Protein AF-A0A259PQR1-F1 (afdb_monomer)

Solvent-accessible surface area (backbone atoms only — not comparable to full-atom values): 5470 Å² total; per-residue (Å²): 135,54,72,65,56,55,50,52,53,53,51,50,50,53,53,28,49,75,69,72,53,68,75,67,84,82,83,65,57,72,68,52,54,56,50,50,52,55,50,50,52,51,51,54,55,48,30,62,76,67,74,38,51,76,69,54,43,47,62,59,25,44,72,70,69,37,69,68,26,51,53,50,47,54,53,53,51,53,50,48,56,50,49,55,52,48,37,57,72,70,61,71,64,131

Sequence (94 aa):
LSVTDLGLLFGALVAASWKGKACPDVKLPPRSWAASIAAGLLLGYSSRLAFGCNVGAYFSGIATGSLHGWVWFACAFAGSLLGVRLRRRLGMAD

Radius of gyration: 16.14 Å; Cα contacts (8 Å, |Δi|>4): 29; chains: 1; bounding box: 34×31×37 Å

Foldseek 3Di:
DDPVVVVVVVVVCVVCVVVVNNDDPPPDDVLVVVVVVVVVVVQVVVCVVVVHHPVCLCVPQVVVVHPVSVVVVVVVVVVVVVVVVVCVVSVVDD

Structure (mmCIF, N/CA/C/O backbone):
data_AF-A0A259PQR1-F1
#
_entry.id   AF-A0A259PQR1-F1
#
loop_
_atom_site.group_PDB
_atom_site.id
_atom_site.type_symbol
_atom_site.label_atom_id
_atom_site.label_alt_id
_atom_site.label_comp_id
_atom_site.label_asym_id
_atom_site.label_entity_id
_atom_site.label_seq_id
_atom_site.pdbx_PDB_ins_code
_atom_site.Cartn_x
_atom_site.Cartn_y
_atom_site.Cartn_z
_atom_site.occupancy
_atom_site.B_iso_or_equiv
_atom_site.auth_seq_id
_atom_site.auth_comp_id
_atom_site.auth_asym_id
_atom_site.auth_atom_id
_atom_site.pdbx_PDB_model_num
ATOM 1 N N . LEU A 1 1 ? 14.185 0.822 8.950 1.00 55.03 1 LEU A N 1
ATOM 2 C CA . LEU A 1 1 ? 13.046 1.702 9.280 1.00 55.03 1 LEU A CA 1
ATOM 3 C C . LEU A 1 1 ? 13.394 3.067 8.707 1.00 55.03 1 LEU A C 1
ATOM 5 O O . LEU A 1 1 ? 14.300 3.707 9.225 1.00 55.03 1 LEU A O 1
ATOM 9 N N . SER A 1 2 ? 12.883 3.375 7.517 1.00 77.94 2 SER A N 1
ATOM 10 C CA . SER A 1 2 ? 13.444 4.423 6.656 1.00 77.94 2 SER A CA 1
ATOM 11 C C . SER A 1 2 ? 13.010 5.813 7.131 1.00 77.94 2 SER A C 1
ATOM 13 O O . SER A 1 2 ? 11.906 5.970 7.647 1.00 77.94 2 SER A O 1
ATOM 15 N N . VAL A 1 3 ? 13.837 6.842 6.923 1.00 85.44 3 VAL A N 1
ATOM 16 C CA . VAL A 1 3 ? 13.487 8.255 7.195 1.00 85.44 3 VAL A CA 1
ATOM 17 C C . VAL A 1 3 ? 12.176 8.649 6.496 1.00 85.44 3 VAL A C 1
ATOM 19 O O . VAL A 1 3 ? 11.396 9.436 7.025 1.00 85.44 3 VAL A O 1
ATOM 22 N N . THR A 1 4 ? 11.886 8.037 5.345 1.00 84.38 4 THR A N 1
ATOM 23 C CA . THR A 1 4 ? 10.616 8.190 4.626 1.00 84.38 4 THR A CA 1
ATOM 24 C C . THR A 1 4 ? 9.404 7.674 5.399 1.00 84.38 4 THR A C 1
ATOM 26 O O . THR A 1 4 ? 8.361 8.316 5.349 1.00 84.38 4 THR A O 1
ATOM 29 N N . ASP A 1 5 ? 9.520 6.567 6.139 1.00 84.38 5 ASP A N 1
ATOM 30 C CA . ASP A 1 5 ? 8.409 6.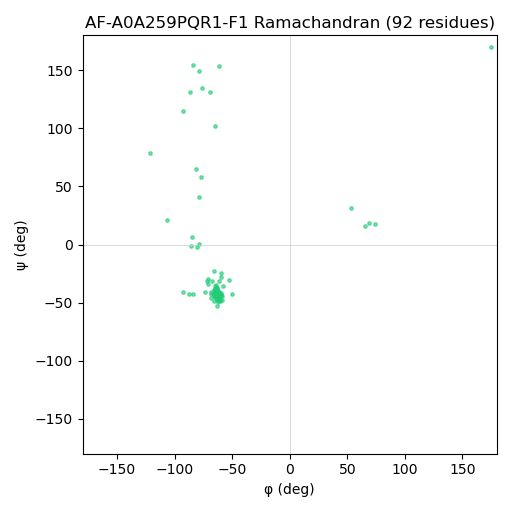031 6.939 1.00 84.38 5 ASP A CA 1
ATOM 31 C C . ASP A 1 5 ? 8.092 6.967 8.113 1.00 84.38 5 ASP A C 1
ATOM 33 O O . ASP A 1 5 ? 6.928 7.274 8.368 1.00 84.38 5 ASP A O 1
ATOM 37 N N . LEU A 1 6 ? 9.132 7.479 8.786 1.00 88.25 6 LEU A N 1
ATOM 38 C CA . LEU A 1 6 ? 8.988 8.466 9.863 1.00 88.25 6 LEU A CA 1
ATOM 39 C C . LEU A 1 6 ? 8.388 9.778 9.348 1.00 88.25 6 LEU A C 1
ATOM 41 O O . LEU A 1 6 ? 7.480 10.324 9.973 1.00 88.25 6 LEU A O 1
ATOM 45 N N . GLY A 1 7 ? 8.851 10.254 8.190 1.00 88.31 7 GLY A N 1
ATOM 46 C CA . GLY A 1 7 ? 8.302 11.439 7.534 1.00 88.31 7 GLY A CA 1
ATOM 47 C C . GLY A 1 7 ? 6.829 11.272 7.152 1.00 88.31 7 GLY A C 1
ATOM 48 O O . GLY A 1 7 ? 6.034 12.181 7.384 1.00 88.31 7 GLY A O 1
ATOM 49 N N . LEU A 1 8 ? 6.440 10.101 6.633 1.00 88.00 8 LEU A N 1
ATOM 50 C CA . LEU A 1 8 ? 5.050 9.800 6.281 1.00 88.00 8 LEU A CA 1
ATOM 51 C C . LEU A 1 8 ? 4.151 9.757 7.525 1.00 88.00 8 LEU A C 1
ATOM 53 O O . LEU A 1 8 ? 3.064 10.334 7.516 1.00 88.00 8 LEU A O 1
ATOM 57 N N . LEU A 1 9 ? 4.619 9.118 8.603 1.00 88.62 9 LEU A N 1
ATOM 58 C CA . LEU A 1 9 ? 3.883 9.021 9.863 1.00 88.62 9 LEU A CA 1
ATOM 59 C C . LEU A 1 9 ? 3.676 10.406 10.492 1.00 88.62 9 LEU A C 1
ATOM 61 O O . LEU A 1 9 ? 2.559 10.762 10.867 1.00 88.62 9 LEU A O 1
ATOM 65 N N . PHE A 1 10 ? 4.744 11.207 10.560 1.00 90.00 10 PHE A N 1
ATOM 66 C CA . PHE A 1 10 ? 4.707 12.557 11.116 1.00 90.00 10 PHE A CA 1
ATOM 67 C C . PHE A 1 10 ? 3.830 13.494 10.277 1.00 90.00 10 PHE A C 1
ATOM 69 O O . PHE A 1 10 ? 2.985 14.205 10.818 1.00 90.00 10 PHE A O 1
ATOM 76 N N . GLY A 1 11 ? 3.957 13.448 8.948 1.00 88.00 11 GLY A N 1
ATOM 77 C CA . GLY A 1 11 ? 3.123 14.235 8.040 1.00 88.00 11 GLY A CA 1
ATOM 78 C C . GLY A 1 11 ? 1.635 13.890 8.152 1.00 88.00 11 GLY A C 1
ATOM 79 O O . GLY A 1 11 ? 0.797 14.791 8.210 1.00 88.00 11 GLY A O 1
ATOM 80 N N . ALA A 1 12 ? 1.298 12.600 8.256 1.00 87.44 12 ALA A N 1
ATOM 81 C CA . ALA A 1 12 ? -0.079 12.155 8.464 1.00 87.44 12 ALA A CA 1
ATOM 82 C C . ALA A 1 12 ? -0.651 12.655 9.802 1.00 87.44 12 ALA A C 1
ATOM 84 O O . ALA A 1 12 ? -1.788 13.128 9.840 1.00 87.44 12 ALA A O 1
ATOM 85 N N . LEU A 1 13 ? 0.146 12.616 10.875 1.00 86.44 13 LEU A N 1
ATOM 86 C CA . LEU A 1 13 ? -0.216 13.149 12.192 1.00 86.44 13 LEU A CA 1
ATOM 87 C C . LEU A 1 13 ? -0.500 14.654 12.151 1.00 86.44 13 LEU A C 1
ATOM 89 O O . LEU A 1 13 ? -1.533 15.096 12.657 1.00 86.44 13 LEU A O 1
ATOM 93 N N . VAL A 1 14 ? 0.373 15.442 11.517 1.00 89.62 14 VAL A N 1
ATOM 94 C CA . VAL A 1 14 ? 0.190 16.896 11.378 1.00 89.62 14 VAL A CA 1
ATOM 95 C C . VAL A 1 14 ? -1.072 17.207 10.568 1.00 89.62 14 VAL A C 1
ATOM 97 O O . VAL A 1 14 ? -1.896 18.018 10.993 1.00 89.62 14 VAL A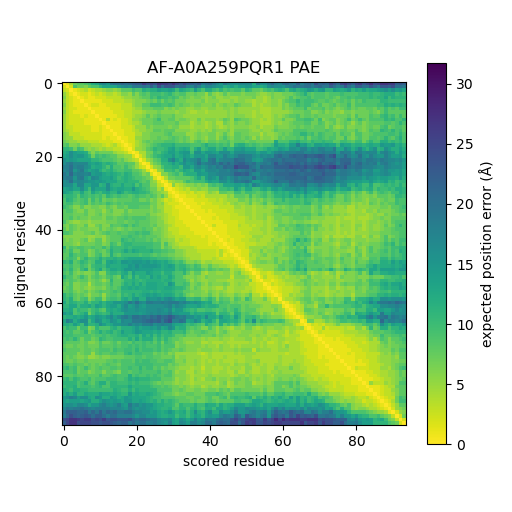 O 1
ATOM 100 N N . ALA A 1 15 ? -1.281 16.519 9.442 1.00 87.69 15 ALA A N 1
ATOM 101 C CA . ALA A 1 15 ? -2.464 16.708 8.604 1.00 87.69 15 ALA A CA 1
ATOM 102 C C . ALA A 1 15 ? -3.770 16.331 9.330 1.00 87.69 15 ALA A C 1
ATOM 104 O O . ALA A 1 15 ? -4.763 17.059 9.249 1.00 87.69 15 ALA A O 1
ATOM 105 N N . ALA A 1 16 ? -3.772 15.219 10.072 1.00 84.44 16 ALA A N 1
ATOM 106 C CA . ALA A 1 16 ? -4.920 14.783 10.866 1.00 84.44 16 ALA A CA 1
ATOM 107 C C . ALA A 1 16 ? -5.233 15.755 12.015 1.00 84.44 16 ALA A C 1
ATOM 109 O O . ALA A 1 16 ? -6.406 16.048 12.268 1.00 84.44 16 ALA A O 1
ATOM 110 N N . SER A 1 17 ? -4.194 16.296 12.658 1.00 83.50 17 SER A N 1
ATOM 111 C CA . SER A 1 17 ? -4.311 17.313 13.710 1.00 83.50 17 SER A CA 1
ATOM 112 C C . SER A 1 17 ? -4.904 18.611 13.167 1.00 83.50 17 SER A C 1
ATOM 114 O O . SER A 1 17 ? -5.821 19.164 13.769 1.00 83.50 17 SER A O 1
ATOM 116 N N . TRP A 1 18 ? -4.481 19.050 11.978 1.00 86.81 18 TRP A N 1
ATOM 117 C CA . TRP A 1 18 ? -5.018 20.260 11.351 1.00 86.81 18 TRP A CA 1
ATOM 118 C C . TRP A 1 18 ? -6.489 20.113 10.932 1.00 86.81 18 TRP A C 1
ATOM 120 O O . TRP A 1 18 ? -7.262 21.067 10.988 1.00 86.81 18 TRP A O 1
ATOM 130 N N . LYS A 1 19 ? -6.913 18.900 10.557 1.00 80.38 19 LYS A N 1
ATOM 131 C CA . LYS A 1 19 ? -8.319 18.577 10.268 1.00 80.38 19 LYS A CA 1
ATOM 132 C C . LYS A 1 19 ? -9.170 18.310 11.517 1.00 80.38 19 LYS A C 1
ATOM 134 O O . LYS A 1 19 ? -10.357 18.036 11.359 1.00 80.38 19 LYS A O 1
ATOM 139 N N . GLY A 1 20 ? -8.593 18.338 12.723 1.00 70.75 20 GLY A N 1
ATOM 140 C CA . GLY A 1 20 ? -9.298 18.020 13.972 1.00 70.75 20 GLY A CA 1
ATOM 141 C C . GLY A 1 20 ? -9.770 16.563 14.072 1.00 70.75 20 GLY A C 1
ATOM 142 O O . GLY A 1 20 ? -10.613 16.247 14.903 1.00 70.75 20 GLY A O 1
ATOM 143 N N . LYS A 1 21 ? -9.245 15.666 13.223 1.00 66.81 21 LYS A N 1
ATOM 144 C CA . LYS A 1 21 ? -9.593 14.232 13.171 1.00 66.81 21 LYS A CA 1
ATOM 145 C C . LYS A 1 21 ? -8.484 13.342 13.734 1.00 66.81 21 LYS A C 1
ATOM 147 O O . LYS A 1 21 ? -8.425 12.164 13.402 1.00 66.81 21 LYS A O 1
ATOM 152 N N . ALA A 1 22 ? -7.589 13.897 14.553 1.00 61.62 22 ALA A N 1
ATOM 153 C CA . ALA A 1 22 ? -6.482 13.152 15.157 1.00 61.62 22 ALA A CA 1
ATOM 154 C C . ALA A 1 22 ? -6.958 11.979 16.038 1.00 61.62 22 ALA A C 1
ATOM 156 O O . ALA A 1 22 ? -6.239 10.994 16.174 1.00 61.62 22 ALA A O 1
ATOM 157 N N . CYS A 1 23 ? -8.186 12.054 16.563 1.00 56.72 23 CYS A N 1
ATOM 158 C CA . CYS A 1 23 ? -8.806 11.012 17.379 1.00 56.72 23 CYS A CA 1
ATOM 159 C C . CYS A 1 23 ? -10.118 10.528 16.730 1.00 56.72 23 CYS A C 1
ATOM 161 O O . CYS A 1 23 ? -11.195 10.969 17.135 1.00 56.72 23 CYS A O 1
ATOM 163 N N . PRO A 1 2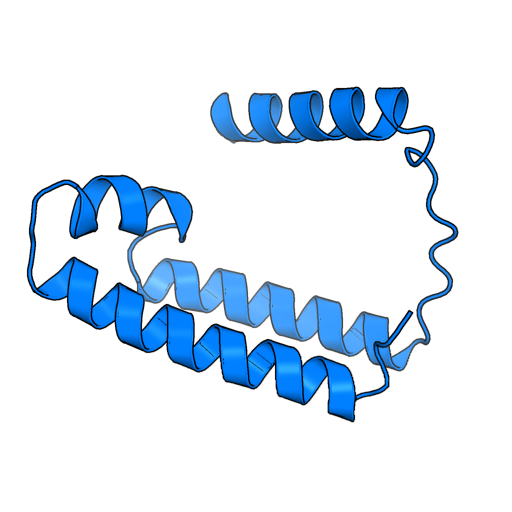4 ? -10.073 9.670 15.696 1.00 64.31 24 PRO A N 1
ATOM 164 C CA . PRO A 1 24 ? -11.273 8.993 15.227 1.00 64.31 24 PRO A CA 1
ATOM 165 C C . PRO A 1 24 ? -11.719 7.978 16.289 1.00 64.31 24 PRO A C 1
ATOM 167 O O . PRO A 1 24 ? -10.908 7.197 16.781 1.00 64.31 24 PRO A O 1
ATOM 170 N N . ASP A 1 25 ? -13.000 7.991 16.658 1.00 55.78 25 ASP A N 1
ATOM 171 C CA . ASP A 1 25 ? -13.601 6.984 17.539 1.00 55.78 25 ASP A CA 1
ATOM 172 C C . ASP A 1 25 ? -13.566 5.636 16.799 1.00 55.78 25 ASP A C 1
ATOM 174 O O . ASP A 1 25 ? -14.323 5.400 15.858 1.00 55.78 25 ASP A O 1
ATOM 178 N N . VAL A 1 26 ? -12.609 4.775 17.157 1.00 60.53 26 VAL A N 1
ATOM 179 C CA . VAL A 1 26 ? -12.318 3.500 16.477 1.00 60.53 26 VAL A CA 1
ATOM 180 C C . VAL A 1 26 ? -13.367 2.448 16.872 1.00 60.53 26 VAL A C 1
ATOM 182 O O . VAL A 1 26 ? -13.048 1.392 17.413 1.00 60.53 26 VAL A O 1
ATOM 185 N N . LYS A 1 27 ? -14.653 2.719 16.621 1.00 57.19 27 LYS A N 1
ATOM 186 C CA . LYS A 1 27 ? -15.751 1.754 16.788 1.00 57.19 27 LYS A CA 1
ATOM 187 C C . LYS A 1 27 ? -15.830 0.828 15.581 1.00 57.19 27 LYS A C 1
ATOM 189 O O . LYS A 1 27 ? -16.802 0.822 14.833 1.00 57.19 27 LYS A O 1
ATOM 194 N N . LEU A 1 28 ? -14.787 0.026 15.383 1.00 62.53 28 LEU A N 1
ATOM 195 C CA . LEU A 1 28 ? -14.827 -1.038 14.387 1.00 62.53 28 LEU A CA 1
ATOM 196 C C . LEU A 1 28 ? -15.423 -2.311 15.003 1.00 62.53 28 LEU A C 1
ATOM 198 O O . LEU A 1 28 ? -14.963 -2.747 16.061 1.00 62.53 28 LEU A O 1
ATOM 202 N N . PRO A 1 29 ? -16.401 -2.961 14.345 1.00 71.94 29 PRO A N 1
ATOM 203 C CA . PRO A 1 29 ? -16.892 -4.253 14.800 1.00 71.94 29 PRO A CA 1
ATOM 204 C C . PRO A 1 29 ? -15.756 -5.295 14.773 1.00 71.94 29 PRO A C 1
ATOM 206 O O . PRO A 1 29 ? -14.834 -5.191 13.959 1.00 71.94 29 PRO A O 1
ATOM 209 N N . PRO A 1 30 ? -15.805 -6.347 15.610 1.00 72.31 30 PRO A N 1
ATOM 210 C CA . PRO A 1 30 ? -14.720 -7.333 15.733 1.00 72.31 30 PRO A CA 1
ATOM 211 C C . PRO A 1 30 ? -14.404 -8.055 14.412 1.00 72.31 30 PRO A C 1
ATOM 213 O O . PRO A 1 30 ? -13.263 -8.433 14.149 1.00 72.31 30 PRO A O 1
ATOM 216 N N . ARG A 1 31 ? -15.399 -8.178 13.523 1.00 71.00 31 ARG A N 1
ATOM 217 C CA . ARG A 1 31 ? -15.223 -8.690 12.154 1.00 71.00 31 ARG A CA 1
ATOM 218 C C . ARG A 1 31 ? -14.301 -7.806 11.313 1.00 71.00 31 ARG A C 1
ATOM 220 O O . ARG A 1 31 ? -13.495 -8.319 10.543 1.00 71.00 31 ARG A O 1
ATOM 227 N N . SER A 1 32 ? -14.383 -6.491 11.495 1.00 72.25 32 SER A N 1
ATOM 228 C CA . SER A 1 32 ? -13.533 -5.533 10.798 1.00 72.25 32 SER A CA 1
ATOM 229 C C . SER A 1 32 ? -12.091 -5.587 11.291 1.00 72.25 32 SER A C 1
ATOM 231 O O . SER A 1 32 ? -11.174 -5.445 10.490 1.00 72.25 32 SER A O 1
ATOM 233 N N . TRP A 1 33 ? -11.866 -5.868 12.576 1.00 79.06 33 TRP A N 1
ATOM 234 C CA . TRP A 1 33 ? -10.522 -6.099 13.114 1.00 79.06 33 TRP A CA 1
ATOM 235 C C . TRP A 1 33 ? -9.851 -7.312 1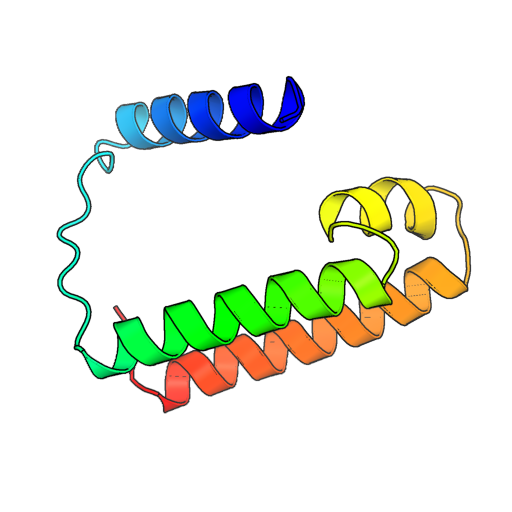2.467 1.00 79.06 33 TRP A C 1
ATOM 237 O O . TRP A 1 33 ? -8.746 -7.196 11.938 1.00 79.06 33 TRP A O 1
ATOM 247 N N . ALA A 1 34 ? -10.552 -8.448 12.417 1.00 81.69 34 ALA A N 1
ATOM 248 C CA . ALA A 1 34 ? -10.049 -9.649 11.752 1.00 81.69 34 ALA A CA 1
ATOM 249 C C . ALA A 1 34 ? -9.775 -9.410 10.255 1.00 81.69 34 ALA A C 1
ATOM 251 O O . ALA A 1 34 ? -8.718 -9.793 9.751 1.00 81.69 34 ALA A O 1
ATOM 252 N N . ALA A 1 35 ? -10.683 -8.713 9.560 1.00 79.94 35 ALA A N 1
ATOM 253 C CA . ALA A 1 35 ? -10.502 -8.350 8.155 1.00 79.94 35 ALA A CA 1
ATOM 254 C C . ALA A 1 35 ? -9.294 -7.421 7.938 1.00 79.94 35 ALA A C 1
ATOM 256 O O . ALA A 1 35 ? -8.551 -7.608 6.979 1.00 79.94 35 ALA A O 1
ATOM 257 N N . SER A 1 36 ? -9.063 -6.458 8.837 1.00 81.44 36 SER A N 1
ATOM 258 C CA . SER A 1 36 ? -7.929 -5.522 8.771 1.00 81.44 36 SER A CA 1
ATOM 259 C C . SER A 1 36 ? -6.589 -6.233 8.947 1.00 81.44 36 SER A C 1
ATOM 261 O O . SER A 1 36 ? -5.651 -5.972 8.198 1.00 81.44 36 SER A O 1
ATOM 263 N N . ILE A 1 37 ? -6.508 -7.165 9.902 1.00 86.00 37 ILE A N 1
ATOM 264 C CA . ILE A 1 37 ? -5.298 -7.961 10.152 1.00 86.00 37 ILE A CA 1
ATOM 265 C C . ILE A 1 37 ? -5.004 -8.866 8.951 1.00 86.00 37 ILE A C 1
ATOM 267 O O . ILE A 1 37 ? -3.884 -8.863 8.438 1.00 86.00 37 ILE A O 1
ATOM 271 N N . ALA A 1 38 ? -6.011 -9.593 8.458 1.00 87.12 38 ALA A N 1
ATOM 272 C CA . ALA A 1 38 ? -5.861 -10.451 7.284 1.00 87.12 38 ALA A CA 1
ATOM 273 C C . ALA A 1 38 ? -5.455 -9.645 6.038 1.00 87.12 38 ALA A C 1
ATOM 275 O O . ALA A 1 38 ? -4.550 -10.046 5.306 1.00 87.12 38 ALA A O 1
ATOM 276 N N . ALA A 1 39 ? -6.073 -8.478 5.826 1.00 83.88 39 ALA A N 1
ATOM 277 C CA . ALA A 1 39 ? -5.722 -7.573 4.737 1.00 83.88 39 ALA A CA 1
ATOM 278 C C . ALA A 1 39 ? -4.285 -7.047 4.864 1.00 83.88 39 ALA A C 1
ATOM 280 O O . ALA A 1 39 ? -3.569 -7.018 3.867 1.00 83.88 39 ALA A O 1
ATOM 281 N N . GLY A 1 40 ? -3.838 -6.679 6.070 1.00 84.75 40 GLY A N 1
ATOM 282 C CA . GLY A 1 40 ? -2.468 -6.228 6.325 1.00 84.75 40 GLY A CA 1
ATOM 283 C C . GLY A 1 40 ? -1.420 -7.307 6.042 1.00 84.75 40 GLY A C 1
ATOM 284 O O . GLY A 1 40 ? -0.408 -7.026 5.401 1.00 84.75 40 GLY A O 1
ATOM 285 N N . LEU A 1 41 ? -1.685 -8.555 6.439 1.00 88.56 41 LEU A N 1
ATOM 286 C CA . LEU A 1 41 ? -0.806 -9.693 6.145 1.00 88.56 41 LEU A CA 1
ATOM 287 C C . LEU A 1 41 ? -0.725 -9.981 4.641 1.00 88.56 41 LEU A C 1
ATOM 289 O O . LEU A 1 41 ? 0.372 -10.140 4.105 1.00 88.56 41 LEU A O 1
ATOM 293 N N . LEU A 1 42 ? -1.867 -9.989 3.947 1.00 86.19 42 LEU A N 1
ATOM 294 C CA . LEU A 1 42 ? -1.921 -10.146 2.490 1.00 86.19 42 LEU A CA 1
ATOM 295 C C . LEU A 1 42 ? -1.190 -9.005 1.767 1.00 86.19 42 LEU A C 1
ATOM 297 O O . LEU A 1 42 ? -0.442 -9.253 0.820 1.00 86.19 42 LEU A O 1
ATOM 301 N N . LEU A 1 43 ? -1.355 -7.760 2.228 1.00 83.75 43 LEU A N 1
ATOM 302 C CA . LEU A 1 43 ? -0.665 -6.591 1.678 1.00 83.75 43 LEU A CA 1
ATOM 303 C C . LEU A 1 43 ? 0.856 -6.715 1.854 1.00 83.75 43 LEU A C 1
ATOM 305 O O . LEU A 1 43 ? 1.606 -6.534 0.898 1.00 83.75 43 LEU A O 1
ATOM 309 N N . GLY A 1 44 ? 1.311 -7.091 3.051 1.00 83.38 44 GLY A N 1
ATOM 310 C CA . GLY A 1 44 ? 2.727 -7.325 3.329 1.00 83.38 44 GLY A CA 1
ATOM 311 C C . GLY A 1 44 ? 3.307 -8.436 2.452 1.00 83.38 44 GLY A C 1
ATOM 312 O O . GLY A 1 44 ? 4.324 -8.233 1.789 1.00 83.38 44 GLY A O 1
ATOM 313 N N . TYR A 1 45 ? 2.627 -9.580 2.371 1.00 85.25 45 TYR A N 1
ATOM 314 C CA . TYR A 1 45 ? 3.064 -10.709 1.548 1.00 85.25 45 TYR A CA 1
ATOM 315 C C . TYR A 1 45 ? 3.136 -10.350 0.055 1.00 85.25 45 TYR A C 1
ATOM 317 O O . TYR A 1 45 ? 4.156 -10.577 -0.599 1.00 85.25 45 TYR A O 1
ATOM 325 N N . SER A 1 46 ? 2.091 -9.708 -0.473 1.00 79.62 46 SER A N 1
ATOM 326 C CA . SER A 1 46 ? 2.041 -9.273 -1.874 1.00 79.62 46 SER A CA 1
ATOM 327 C C . SER A 1 46 ? 3.107 -8.225 -2.219 1.00 79.62 46 SER A C 1
ATOM 329 O O . SER A 1 46 ? 3.683 -8.295 -3.302 1.00 79.62 46 SER A O 1
ATOM 331 N N . SER A 1 47 ? 3.454 -7.318 -1.295 1.00 79.38 47 SER A N 1
ATOM 332 C CA . SER A 1 47 ? 4.531 -6.335 -1.510 1.00 79.38 47 SER A CA 1
ATOM 333 C C . SER A 1 47 ? 5.898 -6.990 -1.736 1.00 79.38 47 SER A C 1
ATOM 335 O O . SER A 1 47 ? 6.720 -6.493 -2.508 1.00 79.38 47 SER A O 1
ATOM 337 N N . ARG A 1 48 ? 6.133 -8.158 -1.118 1.00 79.94 48 ARG A N 1
ATOM 338 C CA . ARG A 1 48 ? 7.360 -8.928 -1.332 1.00 79.94 48 ARG A CA 1
ATOM 339 C C . ARG A 1 48 ? 7.367 -9.606 -2.700 1.00 79.94 48 ARG A C 1
ATOM 341 O O . ARG A 1 48 ? 8.399 -9.584 -3.362 1.00 79.94 48 ARG A O 1
ATOM 348 N N . LEU A 1 49 ? 6.227 -10.155 -3.127 1.00 78.62 49 LEU A N 1
ATOM 349 C CA . LEU A 1 49 ? 6.061 -10.763 -4.454 1.00 78.62 49 LEU A CA 1
ATOM 350 C C . LEU A 1 49 ? 6.202 -9.740 -5.590 1.00 78.62 49 LEU A C 1
ATOM 352 O O . LEU A 1 49 ? 6.756 -10.060 -6.635 1.00 78.62 49 LEU A O 1
ATOM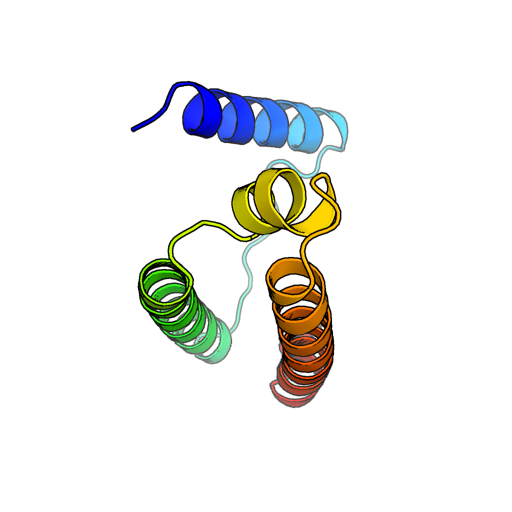 356 N N . ALA A 1 50 ? 5.728 -8.511 -5.380 1.00 73.06 50 ALA A N 1
ATOM 357 C CA . ALA A 1 50 ? 5.796 -7.428 -6.360 1.00 73.06 50 ALA A CA 1
ATOM 358 C C . ALA A 1 50 ? 7.128 -6.647 -6.345 1.00 73.06 50 ALA A C 1
ATOM 360 O O . ALA A 1 50 ? 7.238 -5.637 -7.035 1.00 73.06 50 ALA A O 1
ATOM 361 N N . PHE A 1 51 ? 8.127 -7.083 -5.563 1.00 69.12 51 PHE A N 1
ATOM 362 C CA . PHE A 1 51 ? 9.436 -6.426 -5.419 1.00 69.12 51 PHE A CA 1
ATOM 363 C C . PHE A 1 51 ? 9.371 -4.931 -5.045 1.00 69.12 51 PHE A C 1
ATOM 365 O O . PHE A 1 51 ? 10.254 -4.153 -5.405 1.00 69.12 51 PHE A O 1
ATOM 372 N N . GLY A 1 52 ? 8.354 -4.505 -4.291 1.00 71.88 52 GLY A N 1
ATOM 373 C CA . GLY A 1 52 ? 8.219 -3.103 -3.909 1.00 71.88 52 GLY A CA 1
ATOM 374 C C . GLY A 1 52 ? 6.940 -2.769 -3.150 1.00 71.88 52 GLY A C 1
ATOM 375 O O . GLY A 1 52 ? 6.003 -3.560 -3.055 1.00 71.88 52 GLY A O 1
ATOM 376 N N . CYS A 1 53 ? 6.896 -1.553 -2.608 1.00 77.38 53 CYS A N 1
ATOM 377 C CA . CYS A 1 53 ? 5.658 -0.953 -2.123 1.00 77.38 53 CYS A CA 1
ATOM 378 C C . CYS A 1 53 ? 4.911 -0.288 -3.289 1.00 77.38 53 CYS A C 1
ATOM 380 O O . CYS A 1 53 ? 5.534 0.140 -4.262 1.00 77.38 53 CYS A O 1
ATOM 382 N N . ASN A 1 54 ? 3.585 -0.147 -3.180 1.00 79.94 54 ASN A N 1
ATOM 383 C CA . ASN A 1 54 ? 2.760 0.443 -4.243 1.00 79.94 54 ASN A CA 1
ATOM 384 C C . ASN A 1 54 ? 3.311 1.792 -4.738 1.00 79.94 54 ASN A C 1
ATOM 386 O O . ASN A 1 54 ? 3.386 2.026 -5.937 1.00 79.94 54 ASN A O 1
ATOM 390 N N . VAL A 1 55 ? 3.760 2.655 -3.822 1.00 74.81 55 VAL A N 1
ATOM 391 C CA . VAL A 1 55 ? 4.338 3.968 -4.154 1.00 74.81 55 VAL A CA 1
ATOM 392 C C . VAL A 1 55 ? 5.628 3.821 -4.971 1.00 74.81 55 VAL A C 1
ATOM 394 O O . VAL A 1 55 ? 5.782 4.473 -6.000 1.00 74.81 55 VAL A O 1
ATOM 397 N N . GLY A 1 56 ? 6.530 2.924 -4.564 1.00 72.88 56 GLY A N 1
ATOM 398 C CA . GLY A 1 56 ? 7.779 2.660 -5.281 1.00 72.88 56 GLY A CA 1
ATOM 399 C C . GLY A 1 56 ? 7.553 2.065 -6.673 1.00 72.88 56 GLY A C 1
ATOM 400 O O . GLY A 1 56 ? 8.219 2.474 -7.620 1.00 72.88 56 GLY A O 1
ATOM 401 N N . ALA A 1 57 ? 6.571 1.171 -6.825 1.00 73.31 57 ALA A N 1
ATOM 402 C CA . ALA A 1 57 ? 6.199 0.603 -8.122 1.00 73.31 57 ALA A CA 1
ATOM 403 C C . ALA A 1 57 ? 5.647 1.668 -9.090 1.00 73.31 57 ALA A C 1
ATOM 405 O O . ALA A 1 57 ? 5.983 1.656 -10.274 1.00 73.31 57 ALA A O 1
ATOM 406 N N . TYR A 1 58 ? 4.876 2.639 -8.585 1.00 74.19 58 TYR A N 1
ATOM 407 C CA . TYR A 1 58 ? 4.427 3.792 -9.372 1.00 74.19 58 TYR A CA 1
ATOM 408 C C . TYR A 1 58 ? 5.599 4.667 -9.836 1.00 74.19 58 TYR A C 1
ATOM 410 O O . TYR A 1 58 ? 5.732 4.936 -11.030 1.00 74.19 58 TYR A O 1
ATOM 418 N N . PHE A 1 59 ? 6.470 5.094 -8.916 1.00 76.62 59 PHE A N 1
ATOM 419 C CA . PHE A 1 59 ? 7.576 6.000 -9.247 1.00 76.62 59 PHE A CA 1
ATOM 420 C C . PHE A 1 59 ? 8.694 5.339 -10.059 1.00 76.62 59 PHE A C 1
ATOM 422 O O . PHE A 1 59 ? 9.325 6.010 -10.863 1.00 76.62 59 PHE A O 1
ATOM 429 N N . SER A 1 60 ? 8.957 4.045 -9.875 1.00 71.50 60 SER A N 1
ATOM 430 C CA . SER A 1 60 ? 10.036 3.352 -10.588 1.00 71.50 60 SER A CA 1
ATOM 431 C C . SER A 1 60 ? 9.556 2.685 -11.878 1.00 71.50 60 SER A C 1
ATOM 433 O O . SER A 1 60 ? 10.242 2.767 -12.893 1.00 71.50 60 SER A O 1
ATOM 435 N N . GLY A 1 61 ? 8.377 2.055 -11.873 1.00 70.44 61 GLY A N 1
ATOM 436 C CA . GLY A 1 61 ? 7.877 1.278 -13.011 1.00 70.44 61 GLY A CA 1
ATOM 437 C C . GLY A 1 61 ? 7.093 2.097 -14.037 1.00 70.44 61 GLY A C 1
ATOM 438 O O . GLY A 1 61 ? 7.291 1.923 -15.237 1.00 70.44 61 GLY A O 1
ATOM 439 N N . ILE A 1 62 ? 6.211 2.997 -13.585 1.00 71.56 62 ILE A N 1
ATOM 440 C CA . ILE A 1 62 ? 5.365 3.801 -14.487 1.00 71.56 62 ILE A CA 1
ATOM 441 C C . ILE A 1 62 ? 6.123 5.033 -14.979 1.00 71.56 62 ILE A C 1
ATOM 443 O O . ILE A 1 62 ? 6.072 5.340 -16.168 1.00 71.56 62 ILE A O 1
ATOM 447 N N . ALA A 1 63 ? 6.867 5.715 -14.100 1.00 72.56 63 ALA A N 1
ATOM 448 C CA . ALA A 1 63 ? 7.593 6.930 -14.483 1.00 72.56 63 ALA A CA 1
ATOM 449 C C . ALA A 1 63 ? 8.722 6.671 -15.500 1.00 72.56 63 ALA A C 1
ATOM 451 O O . ALA A 1 63 ? 9.091 7.573 -16.244 1.00 72.56 63 ALA A O 1
ATOM 452 N N . THR A 1 64 ? 9.240 5.440 -15.569 1.00 75.56 64 THR A N 1
ATOM 453 C CA . THR A 1 64 ? 10.223 5.015 -16.582 1.00 75.56 64 THR A CA 1
ATOM 454 C C . THR A 1 64 ? 9.579 4.538 -17.890 1.00 75.56 64 THR A C 1
ATOM 456 O O . THR A 1 64 ? 10.292 4.187 -18.825 1.00 75.56 64 THR A O 1
ATOM 459 N N . GLY A 1 65 ? 8.242 4.520 -17.985 1.00 74.56 65 GLY A N 1
ATOM 460 C CA . GLY A 1 65 ? 7.509 4.090 -19.180 1.00 74.56 65 GLY A CA 1
ATOM 461 C C . GLY A 1 65 ? 7.512 2.576 -19.416 1.00 74.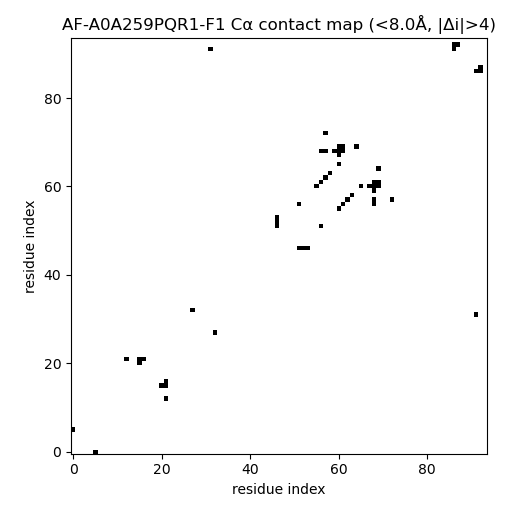56 65 GLY A C 1
ATOM 462 O O . GLY A 1 65 ? 7.232 2.127 -20.526 1.00 74.56 65 GLY A O 1
ATOM 463 N N . SER A 1 66 ? 7.828 1.770 -18.400 1.00 77.25 66 SER A N 1
ATOM 464 C CA . SER A 1 66 ? 7.978 0.324 -18.563 1.00 77.25 66 SER A CA 1
ATOM 465 C C . SER A 1 66 ? 6.629 -0.396 -18.674 1.00 77.25 66 SER A C 1
ATOM 467 O O . SER A 1 66 ? 5.716 -0.189 -17.869 1.00 77.25 66 SER A O 1
ATOM 469 N N . LEU A 1 67 ? 6.519 -1.313 -19.641 1.00 77.88 67 LEU A N 1
ATOM 470 C CA . LEU A 1 67 ? 5.318 -2.123 -19.901 1.00 77.88 67 LEU A CA 1
ATOM 471 C C . LEU A 1 67 ? 4.906 -2.956 -18.675 1.00 77.88 67 LEU A C 1
ATOM 473 O O . LEU A 1 67 ? 3.722 -3.092 -18.376 1.00 77.88 67 LEU A O 1
ATOM 477 N N . HIS A 1 68 ? 5.889 -3.450 -17.917 1.00 80.56 68 HIS A N 1
ATOM 478 C CA . HIS A 1 68 ? 5.656 -4.190 -16.676 1.00 80.56 68 HIS A CA 1
ATOM 479 C C . HIS A 1 68 ? 4.961 -3.326 -15.611 1.00 80.56 68 HIS A C 1
ATOM 481 O O . HIS A 1 68 ? 4.042 -3.795 -14.941 1.00 80.56 68 HIS A O 1
ATOM 487 N N . GLY A 1 69 ? 5.351 -2.051 -15.485 1.00 78.50 69 GLY A N 1
ATOM 488 C CA . GLY A 1 69 ? 4.741 -1.110 -14.541 1.00 78.50 69 GLY A CA 1
ATOM 489 C C . GLY A 1 69 ? 3.278 -0.815 -14.873 1.00 78.50 69 GLY A C 1
ATOM 490 O O . GLY A 1 69 ? 2.439 -0.767 -13.976 1.00 78.50 69 GLY A O 1
ATOM 491 N N . TRP A 1 70 ? 2.949 -0.703 -16.162 1.00 80.62 70 TRP A N 1
ATOM 492 C CA . TRP A 1 70 ? 1.574 -0.512 -16.633 1.00 80.62 70 TRP A CA 1
ATOM 493 C C . TRP A 1 70 ? 0.682 -1.742 -16.420 1.00 80.62 70 TRP A C 1
ATOM 495 O O . TRP A 1 70 ? -0.465 -1.599 -15.992 1.00 80.62 70 TRP A O 1
ATOM 505 N N . VAL A 1 71 ? 1.198 -2.953 -16.658 1.00 83.31 71 VAL A N 1
ATOM 506 C CA . VAL A 1 71 ? 0.464 -4.199 -16.364 1.00 83.31 71 VAL A CA 1
ATOM 507 C C . VAL A 1 71 ? 0.222 -4.335 -14.861 1.00 83.31 71 VAL A C 1
ATOM 509 O O . VAL A 1 71 ? -0.899 -4.623 -14.436 1.00 83.31 71 VAL A O 1
ATOM 512 N N . TRP A 1 72 ? 1.246 -4.063 -14.047 1.00 83.38 72 TRP A N 1
ATOM 513 C CA . TRP A 1 72 ? 1.109 -4.044 -12.594 1.00 83.38 72 TRP A CA 1
ATOM 514 C C . TRP A 1 72 ? 0.054 -3.024 -12.144 1.00 83.38 72 TRP A C 1
ATOM 516 O O . TRP A 1 72 ? -0.812 -3.364 -11.340 1.00 83.38 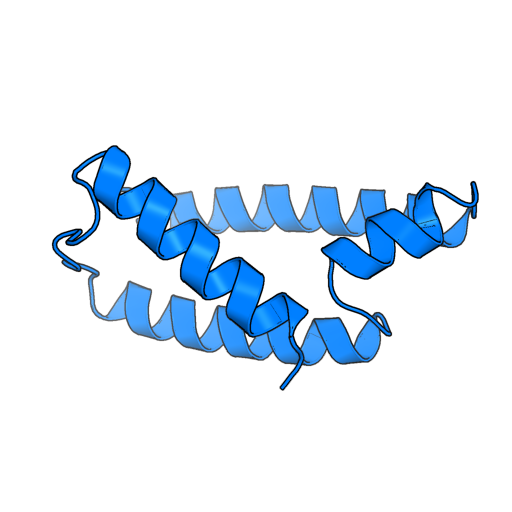72 TRP A O 1
ATOM 526 N N . PHE A 1 73 ? 0.057 -1.815 -12.716 1.00 83.12 73 PHE A N 1
ATOM 527 C CA . PHE A 1 73 ? -0.933 -0.773 -12.432 1.00 83.12 73 PHE A CA 1
ATOM 528 C C . PHE A 1 73 ? -2.361 -1.233 -12.741 1.00 83.12 73 PHE A C 1
ATOM 530 O O . PHE A 1 73 ? -3.241 -1.086 -11.894 1.00 83.12 73 PHE A O 1
ATOM 537 N N . ALA A 1 74 ? -2.600 -1.829 -13.913 1.00 85.25 74 ALA A N 1
ATOM 538 C CA . ALA A 1 74 ? -3.925 -2.312 -14.297 1.00 85.25 74 ALA A CA 1
ATOM 539 C C . ALA A 1 74 ? -4.440 -3.392 -13.328 1.00 85.25 74 ALA A C 1
ATOM 541 O O . ALA A 1 74 ? -5.577 -3.316 -12.853 1.00 85.25 74 ALA A O 1
ATOM 542 N N . CYS A 1 75 ? -3.586 -4.355 -12.970 1.00 86.31 75 CYS A N 1
ATOM 543 C CA . CYS A 1 75 ? -3.907 -5.395 -11.992 1.00 86.31 75 CYS A CA 1
ATOM 544 C C . CYS A 1 75 ? -4.157 -4.816 -10.590 1.00 86.31 75 CYS A C 1
ATOM 546 O O . CYS A 1 75 ? -5.146 -5.167 -9.944 1.00 86.31 75 CYS A O 1
ATOM 548 N N . ALA A 1 76 ? -3.305 -3.899 -10.124 1.00 84.00 76 ALA A N 1
ATOM 549 C CA . ALA A 1 76 ? -3.447 -3.242 -8.826 1.00 84.00 76 ALA A CA 1
ATOM 550 C C . ALA A 1 76 ? -4.725 -2.389 -8.753 1.00 84.00 76 ALA A C 1
ATOM 552 O O . ALA A 1 76 ? -5.420 -2.384 -7.732 1.00 84.00 76 ALA A O 1
ATOM 553 N N . PHE A 1 77 ? -5.080 -1.709 -9.845 1.00 86.56 77 PHE A N 1
ATOM 554 C CA . PHE A 1 77 ? -6.299 -0.912 -9.949 1.00 86.56 77 PHE A CA 1
ATOM 555 C C . PHE A 1 77 ? -7.556 -1.793 -9.943 1.00 86.56 77 PHE A C 1
ATOM 557 O O . PHE A 1 77 ? -8.486 -1.543 -9.171 1.00 86.56 77 PHE A O 1
ATOM 564 N N . ALA A 1 78 ? -7.565 -2.877 -10.724 1.00 88.00 78 ALA A N 1
ATOM 565 C CA . ALA A 1 78 ? -8.652 -3.855 -10.725 1.00 88.00 78 ALA A CA 1
ATOM 566 C C . ALA A 1 78 ? -8.826 -4.525 -9.349 1.00 8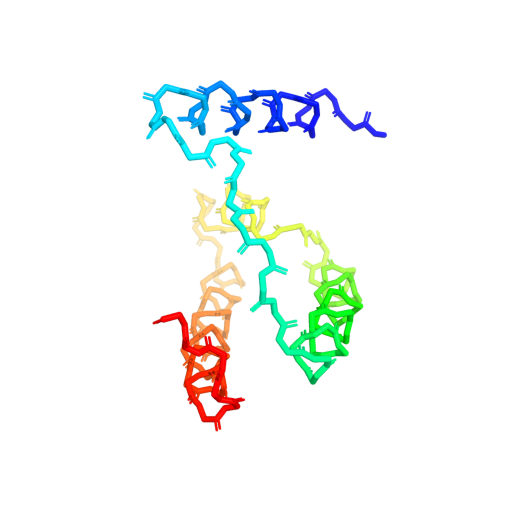8.00 78 ALA A C 1
ATOM 568 O O . ALA A 1 78 ? -9.947 -4.627 -8.841 1.00 88.00 78 ALA A O 1
ATOM 569 N N . GLY A 1 79 ? -7.719 -4.912 -8.708 1.00 85.19 79 GLY A N 1
ATOM 570 C CA . GLY A 1 79 ? -7.707 -5.456 -7.350 1.00 85.19 79 GLY A CA 1
ATOM 571 C C . GLY A 1 79 ? -8.245 -4.465 -6.315 1.00 85.19 79 GLY A C 1
ATOM 572 O O . GLY A 1 79 ? -9.052 -4.840 -5.467 1.00 85.19 79 GLY A O 1
ATOM 573 N N . SER A 1 80 ? -7.890 -3.182 -6.428 1.00 84.38 80 SER A N 1
ATOM 574 C CA . SER A 1 80 ? -8.394 -2.125 -5.540 1.00 84.38 80 SER A CA 1
ATOM 575 C C . SER A 1 80 ? -9.902 -1.911 -5.698 1.00 84.38 80 SER A C 1
ATOM 577 O O . SER A 1 80 ? -10.619 -1.802 -4.704 1.00 84.38 80 SER A O 1
ATOM 579 N N . LEU A 1 81 ? -10.418 -1.927 -6.932 1.00 84.62 81 LEU A N 1
ATOM 580 C CA . LEU A 1 81 ? -11.859 -1.851 -7.203 1.00 84.62 81 LEU A CA 1
ATOM 581 C C . LEU A 1 81 ? -12.625 -3.025 -6.578 1.00 84.62 81 LEU A C 1
ATOM 583 O O . LEU A 1 81 ? -13.693 -2.830 -5.991 1.00 84.62 81 LEU A O 1
ATOM 587 N N . LEU A 1 82 ? -12.081 -4.240 -6.685 1.00 84.75 82 LEU A N 1
ATOM 588 C CA . LEU A 1 82 ? -12.639 -5.430 -6.040 1.00 84.75 82 LEU A CA 1
ATOM 589 C C . LEU A 1 82 ? -12.578 -5.317 -4.513 1.00 84.75 82 LEU A C 1
ATOM 591 O O . LEU A 1 82 ? -13.582 -5.576 -3.853 1.00 84.75 82 LEU A O 1
ATOM 595 N N . GLY A 1 83 ? -11.456 -4.855 -3.959 1.00 82.50 83 GLY A N 1
ATOM 596 C CA . GLY A 1 83 ? -11.275 -4.635 -2.524 1.00 82.50 83 GLY A CA 1
ATOM 597 C C . GLY A 1 83 ? -12.269 -3.626 -1.946 1.00 82.50 83 GLY A C 1
ATOM 598 O O . GLY A 1 83 ? -12.887 -3.892 -0.917 1.00 82.50 83 GLY A O 1
ATOM 599 N N . VAL A 1 84 ? -12.517 -2.507 -2.636 1.00 81.88 84 VAL A N 1
ATOM 600 C CA . VAL A 1 84 ? -13.524 -1.509 -2.228 1.00 81.88 84 VAL A CA 1
ATOM 601 C C . VAL A 1 84 ? -14.935 -2.100 -2.255 1.00 81.88 84 VAL A C 1
ATOM 603 O O . VAL A 1 84 ? -15.721 -1.875 -1.332 1.00 81.88 84 VAL A O 1
ATOM 606 N N . ARG A 1 85 ? -15.273 -2.892 -3.280 1.00 77.88 85 ARG A N 1
ATOM 607 C CA . ARG A 1 85 ? -16.577 -3.576 -3.35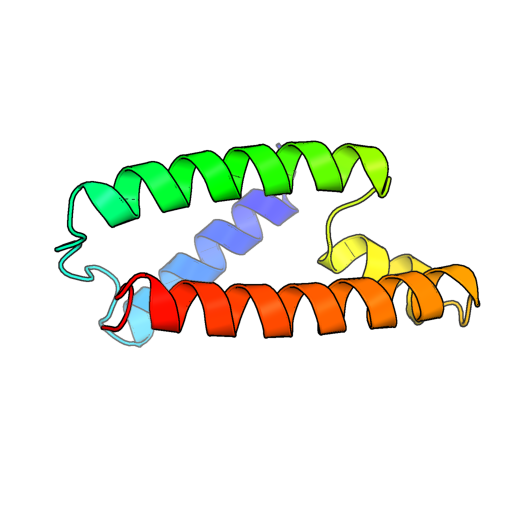3 1.00 77.88 85 ARG A CA 1
ATOM 608 C C . ARG A 1 85 ? -16.725 -4.621 -2.253 1.00 77.88 85 ARG A C 1
ATOM 610 O O . ARG A 1 85 ? -17.801 -4.723 -1.670 1.00 77.88 85 ARG A O 1
ATOM 617 N N . LEU A 1 86 ? -15.663 -5.363 -1.945 1.00 76.31 86 LEU A N 1
ATOM 618 C CA . LEU A 1 86 ? -15.658 -6.350 -0.870 1.00 76.31 86 LEU A CA 1
ATOM 619 C C . LEU A 1 86 ? -15.821 -5.673 0.494 1.00 76.31 86 LEU A C 1
ATOM 621 O O . LEU A 1 86 ? -16.646 -6.108 1.288 1.00 76.31 86 LEU A O 1
ATOM 625 N N . ARG A 1 87 ? -15.138 -4.546 0.723 1.00 70.62 87 ARG A N 1
ATOM 626 C CA . ARG A 1 87 ? -15.293 -3.729 1.933 1.00 70.62 87 ARG A CA 1
ATOM 627 C C . ARG A 1 87 ? -16.733 -3.228 2.108 1.00 70.62 87 ARG A C 1
ATOM 629 O O . ARG A 1 87 ? -17.273 -3.322 3.206 1.00 70.62 87 ARG A O 1
ATOM 636 N N . ARG A 1 88 ? -17.388 -2.788 1.022 1.00 68.56 88 ARG A N 1
ATOM 637 C CA . ARG A 1 88 ? -18.824 -2.438 1.032 1.00 68.56 88 ARG A CA 1
ATOM 638 C C . ARG A 1 88 ? -19.717 -3.639 1.362 1.00 68.56 88 ARG A C 1
ATOM 640 O O . ARG A 1 88 ? -20.654 -3.492 2.134 1.00 68.56 88 ARG A O 1
ATOM 647 N N . ARG A 1 89 ? -19.430 -4.826 0.812 1.00 64.88 89 ARG A N 1
ATOM 648 C CA . ARG A 1 89 ? -20.207 -6.051 1.095 1.00 64.88 89 ARG A CA 1
ATOM 649 C C . ARG A 1 89 ? -20.004 -6.594 2.509 1.00 64.88 89 ARG A C 1
ATOM 651 O O . ARG A 1 89 ? -20.919 -7.198 3.051 1.00 64.88 89 ARG A O 1
ATOM 658 N N . LEU A 1 90 ? -18.834 -6.374 3.104 1.00 65.25 90 LEU A N 1
ATOM 659 C CA . LEU A 1 90 ? -18.515 -6.783 4.475 1.00 65.25 90 LEU A CA 1
ATOM 660 C C . LEU A 1 90 ? -19.111 -5.848 5.543 1.00 65.25 90 LEU A C 1
ATOM 662 O O . LEU A 1 90 ? -18.904 -6.088 6.729 1.00 65.25 90 LEU A O 1
ATOM 666 N N . GLY A 1 91 ? -19.840 -4.796 5.151 1.00 58.28 91 GLY A N 1
ATOM 667 C CA . GLY A 1 91 ? -20.437 -3.853 6.101 1.00 58.28 91 GLY A CA 1
ATOM 668 C C . GLY A 1 91 ? -19.405 -2.993 6.838 1.00 58.28 91 GLY A C 1
ATOM 669 O O . GLY A 1 91 ? -19.730 -2.401 7.858 1.00 58.28 91 GLY A O 1
ATOM 670 N N . MET A 1 92 ? -18.171 -2.892 6.323 1.00 57.41 92 MET A N 1
ATOM 671 C CA . MET A 1 92 ? -17.148 -1.921 6.754 1.00 57.41 92 MET A CA 1
ATOM 672 C C . MET A 1 92 ? -17.427 -0.532 6.147 1.00 57.41 92 MET A C 1
ATOM 674 O O . MET A 1 92 ? -16.518 0.125 5.624 1.00 57.41 92 MET A O 1
ATOM 678 N N . ALA A 1 93 ? -18.704 -0.152 6.127 1.00 47.28 93 ALA A N 1
ATOM 679 C CA . ALA A 1 93 ? -19.163 1.184 5.807 1.00 47.28 93 ALA A CA 1
ATOM 680 C C . ALA A 1 93 ? -19.280 1.938 7.131 1.00 47.28 93 ALA A C 1
ATOM 682 O O . ALA A 1 93 ? -20.057 1.540 7.999 1.00 47.28 93 ALA A O 1
ATOM 683 N N . ASP A 1 94 ? -18.438 2.957 7.268 1.00 43.47 94 ASP A N 1
ATOM 684 C CA . ASP A 1 94 ? -18.697 4.100 8.137 1.00 43.47 94 ASP A CA 1
ATOM 685 C C . ASP A 1 94 ? -19.959 4.834 7.647 1.00 43.47 94 ASP A C 1
ATOM 687 O O . ASP A 1 94 ? -20.124 4.940 6.403 1.00 43.47 94 ASP A O 1
#

pLDDT: mean 77.07, std 10.08, range [43.47, 90.0]

Mean predicted aligned error: 8.9 Å

Secondary structure (DSSP, 8-state):
--HHHHHHHHHHHHHHHHTT-SS------HHHHHHHHHHHHHHHHHHHHTTS-HHHHIIIIITTT-HHHHHHHHHHHHHHHHHHHHHHHTT---